Protein AF-A0A535C1T3-F1 (afdb_monomer_lite)

Secondary structure (DSSP, 8-state):
---EEEEEEEEE-TTS-EEEEEEEEEEEEETTEEEEEEEEEEEEEEEETTEEEEEEEEE-

Radius of gyration: 14.5 Å; chains: 1; bounding box: 30×23×39 Å

pLDDT: mean 95.35, std 4.82, range [68.81, 98.31]

Structure (mmCIF, N/CA/C/O backbone):
data_AF-A0A535C1T3-F1
#
_entry.id   AF-A0A535C1T3-F1
#
loop_
_atom_site.group_PDB
_atom_site.id
_atom_site.type_symbol
_atom_site.label_atom_id
_atom_site.label_alt_id
_atom_site.label_comp_id
_atom_site.label_asym_id
_atom_site.label_entity_id
_atom_site.label_seq_id
_atom_site.pdbx_PDB_ins_code
_atom_site.Cartn_x
_atom_site.Cartn_y
_atom_site.Cartn_z
_atom_site.occupancy
_atom_site.B_iso_or_equiv
_atom_site.auth_seq_id
_atom_site.auth_comp_id
_atom_site.auth_asym_id
_atom_site.auth_atom_id
_atom_site.pdbx_PDB_model_num
ATOM 1 N N . MET A 1 1 ? 5.789 -1.226 -21.063 1.00 68.81 1 MET A N 1
ATOM 2 C CA . MET A 1 1 ? 6.100 -1.022 -19.636 1.00 68.81 1 MET A CA 1
ATOM 3 C C . MET A 1 1 ? 4.950 -0.240 -19.048 1.00 68.81 1 MET A C 1
ATOM 5 O O . MET A 1 1 ? 4.465 0.664 -19.721 1.00 68.81 1 MET A O 1
ATOM 9 N N . HIS A 1 2 ? 4.456 -0.660 -17.893 1.00 86.00 2 HIS A N 1
ATOM 10 C CA . HIS A 1 2 ? 3.410 0.041 -17.167 1.00 86.00 2 HIS A CA 1
ATOM 11 C C . HIS A 1 2 ? 3.818 0.054 -15.705 1.00 86.00 2 HIS A C 1
ATOM 13 O O . HIS A 1 2 ? 4.266 -0.975 -15.196 1.00 86.00 2 HIS A O 1
ATOM 19 N N . ASP A 1 3 ? 3.691 1.218 -15.091 1.00 95.38 3 ASP A N 1
ATOM 20 C CA . ASP A 1 3 ? 3.887 1.363 -13.663 1.00 95.38 3 ASP A CA 1
ATOM 21 C C . ASP A 1 3 ? 2.607 0.906 -12.969 1.00 95.38 3 ASP A C 1
ATOM 23 O O . ASP A 1 3 ? 1.510 1.209 -13.438 1.00 95.38 3 ASP A O 1
ATOM 27 N N . ASP A 1 4 ? 2.742 0.159 -11.881 1.00 96.88 4 ASP A N 1
ATOM 28 C CA . ASP A 1 4 ? 1.616 -0.440 -11.172 1.00 96.88 4 ASP A CA 1
ATOM 29 C C . ASP A 1 4 ? 1.859 -0.454 -9.663 1.00 96.88 4 ASP A C 1
ATOM 31 O O . ASP A 1 4 ? 3.000 -0.532 -9.198 1.00 96.88 4 ASP A O 1
ATOM 35 N N . ILE A 1 5 ? 0.774 -0.404 -8.897 1.00 96.88 5 ILE A N 1
ATOM 36 C CA . ILE A 1 5 ? 0.796 -0.526 -7.444 1.00 96.88 5 ILE A CA 1
ATOM 37 C C . ILE A 1 5 ? -0.265 -1.522 -6.988 1.00 96.88 5 ILE A C 1
ATOM 39 O O . ILE A 1 5 ? -1.459 -1.370 -7.246 1.00 96.88 5 ILE A O 1
ATOM 43 N N . VAL A 1 6 ? 0.179 -2.521 -6.233 1.00 97.88 6 VAL A N 1
ATOM 44 C CA . VAL A 1 6 ? -0.680 -3.557 -5.665 1.00 97.88 6 VAL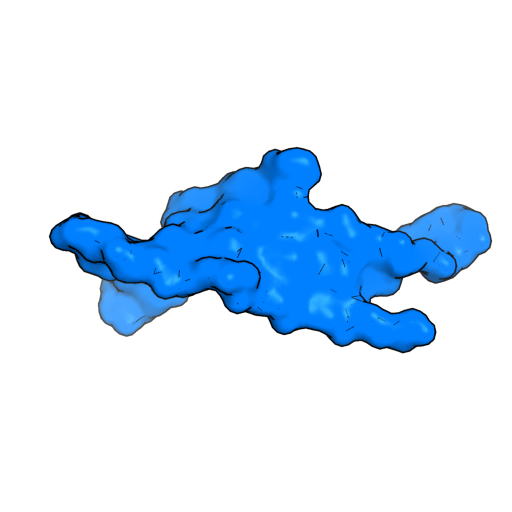 A CA 1
ATOM 45 C C . VAL A 1 6 ? -0.582 -3.503 -4.150 1.00 97.88 6 VAL A C 1
ATOM 47 O O . VAL A 1 6 ? 0.500 -3.619 -3.585 1.00 97.88 6 VAL A O 1
ATOM 50 N N . PHE A 1 7 ? -1.726 -3.362 -3.482 1.00 97.44 7 PHE A N 1
ATOM 51 C CA . PHE A 1 7 ? -1.837 -3.566 -2.039 1.00 97.44 7 PHE A CA 1
ATOM 52 C C . PHE A 1 7 ? -2.085 -5.054 -1.789 1.00 97.44 7 PHE A C 1
ATOM 54 O O . PHE A 1 7 ? -3.222 -5.522 -1.863 1.00 97.44 7 PHE A O 1
ATOM 61 N N . ASN A 1 8 ? -1.015 -5.801 -1.525 1.00 98.00 8 ASN A N 1
ATOM 62 C CA . ASN A 1 8 ? -1.059 -7.245 -1.296 1.00 98.00 8 ASN A CA 1
ATOM 63 C C . ASN A 1 8 ? -1.878 -7.584 -0.048 1.00 98.00 8 ASN A C 1
ATOM 65 O O . ASN A 1 8 ? -2.629 -8.561 -0.029 1.00 98.00 8 ASN A O 1
ATOM 69 N N . SER A 1 9 ? -1.750 -6.765 0.999 1.00 97.88 9 SER A N 1
ATOM 70 C CA . SER A 1 9 ? -2.592 -6.863 2.186 1.00 97.88 9 SER A CA 1
ATOM 71 C C . SER A 1 9 ? -2.807 -5.509 2.858 1.00 97.88 9 SER A C 1
ATOM 73 O O . SER A 1 9 ? -1.953 -4.621 2.822 1.00 97.88 9 SER A O 1
ATOM 75 N N . VAL A 1 10 ? -3.977 -5.371 3.484 1.00 97.88 10 VAL A N 1
ATOM 76 C CA . VAL A 1 10 ? -4.382 -4.212 4.284 1.00 97.88 10 VAL A CA 1
ATOM 77 C C . VAL A 1 10 ? -4.911 -4.748 5.605 1.00 97.88 10 VAL A C 1
ATOM 79 O O . VAL A 1 10 ? -6.008 -5.304 5.662 1.00 97.88 10 VAL A O 1
ATOM 82 N N . THR A 1 11 ? -4.116 -4.617 6.663 1.00 98.31 11 THR A N 1
ATOM 83 C CA . THR A 1 11 ? -4.381 -5.269 7.949 1.00 98.31 11 THR A CA 1
ATOM 84 C C . THR A 1 11 ? -4.634 -4.227 9.035 1.00 98.31 11 THR A C 1
ATOM 86 O O . THR A 1 11 ? -3.694 -3.554 9.462 1.00 98.31 11 THR A O 1
ATOM 89 N N . PRO A 1 12 ? -5.879 -4.074 9.519 1.00 97.94 12 PRO A N 1
ATOM 90 C CA . PRO A 1 12 ? -6.163 -3.250 10.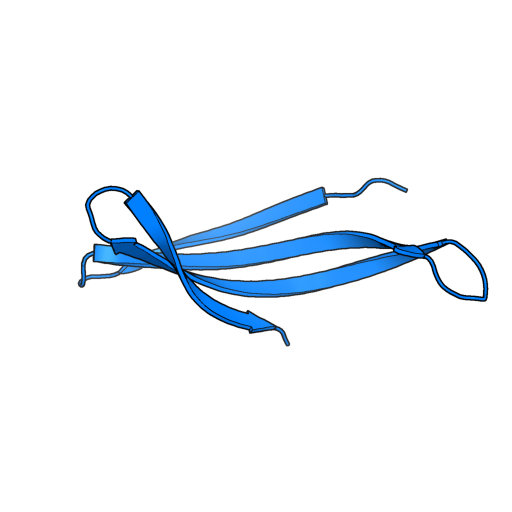687 1.00 97.94 12 PRO A CA 1
ATOM 91 C C . PRO A 1 12 ? -5.491 -3.823 11.940 1.00 97.94 12 PRO A C 1
ATOM 93 O O . PRO A 1 12 ? -5.565 -5.024 12.201 1.00 97.94 12 PRO A O 1
ATOM 96 N N . LEU A 1 13 ? -4.867 -2.959 12.734 1.00 97.31 13 LEU A N 1
ATOM 97 C CA . LEU A 1 13 ? -4.230 -3.302 14.001 1.00 97.31 13 LEU A CA 1
ATOM 98 C C . LEU A 1 13 ? -5.121 -2.884 15.179 1.00 97.31 13 LEU A C 1
ATOM 100 O O . LEU A 1 13 ? -5.948 -1.977 15.080 1.00 97.31 13 LEU A O 1
ATOM 104 N N . SER A 1 14 ? -4.932 -3.522 16.335 1.00 97.06 14 SER A N 1
ATOM 105 C CA . SER A 1 14 ? -5.739 -3.267 17.540 1.00 97.06 14 SER A CA 1
ATOM 106 C C . SER A 1 14 ? -5.576 -1.856 18.116 1.00 97.06 14 SER A C 1
ATOM 108 O O . SER A 1 14 ? -6.447 -1.387 18.844 1.00 97.06 14 SER A O 1
ATOM 110 N N . ASN A 1 15 ? -4.482 -1.171 17.783 1.00 94.19 15 ASN A N 1
ATOM 111 C CA . ASN A 1 15 ? -4.202 0.205 18.193 1.00 94.19 15 ASN A CA 1
ATOM 112 C C . ASN A 1 15 ? -4.805 1.265 17.249 1.00 94.19 15 ASN A C 1
ATOM 114 O O . ASN A 1 15 ? -4.562 2.451 17.450 1.00 94.19 15 ASN A O 1
ATOM 118 N N . GLY A 1 16 ? -5.571 0.857 16.230 1.00 94.69 16 GLY A N 1
ATOM 119 C CA . GLY A 1 16 ? -6.200 1.759 15.260 1.00 94.69 16 GLY A CA 1
ATOM 120 C C . GLY A 1 16 ? -5.323 2.124 14.058 1.00 94.69 16 GLY A C 1
ATOM 121 O O . GLY A 1 16 ? -5.813 2.777 13.137 1.00 94.69 16 GLY A O 1
ATOM 122 N N . ASN A 1 17 ? -4.063 1.680 14.027 1.00 97.62 17 ASN A N 1
ATOM 123 C CA . ASN A 1 17 ? -3.220 1.784 12.838 1.00 97.62 17 ASN A CA 1
ATOM 124 C C . ASN A 1 17 ? -3.580 0.689 11.824 1.00 97.62 17 ASN A C 1
ATOM 126 O O . ASN A 1 17 ? -4.268 -0.283 12.137 1.00 97.62 17 ASN A O 1
ATOM 130 N N . VAL A 1 18 ? -3.082 0.826 10.601 1.00 98.31 18 VAL A N 1
ATOM 131 C CA . VAL A 1 18 ? -3.221 -0.164 9.533 1.00 98.31 18 VAL A CA 1
ATOM 132 C C . VAL A 1 18 ? -1.834 -0.506 9.009 1.00 98.31 18 VAL A C 1
ATOM 134 O O . VAL A 1 18 ? -1.040 0.384 8.711 1.00 98.31 18 VAL A O 1
ATOM 137 N N . GLN A 1 19 ? -1.540 -1.794 8.898 1.00 98.00 19 GLN A N 1
ATOM 138 C CA . GLN A 1 19 ? -0.338 -2.293 8.246 1.00 98.00 19 GLN A CA 1
ATOM 139 C C . GLN A 1 19 ? -0.639 -2.585 6.772 1.00 98.00 19 GLN A C 1
ATOM 141 O O . GLN A 1 19 ? -1.655 -3.208 6.454 1.00 98.00 19 GLN A O 1
ATOM 146 N N . LEU A 1 20 ? 0.242 -2.131 5.885 1.00 98.19 20 LEU A N 1
ATOM 147 C CA . LEU A 1 20 ? 0.153 -2.309 4.441 1.00 98.19 20 LEU A CA 1
ATOM 148 C C . LEU A 1 20 ? 1.353 -3.121 3.949 1.00 98.19 20 LEU A C 1
ATOM 150 O O . LEU A 1 20 ? 2.492 -2.804 4.289 1.00 98.19 20 LEU A O 1
ATOM 154 N N . ASP A 1 21 ? 1.078 -4.127 3.127 1.00 98.12 21 ASP A N 1
ATOM 155 C CA . ASP A 1 21 ? 2.057 -4.822 2.284 1.00 98.12 21 ASP A CA 1
ATOM 156 C C . ASP A 1 21 ? 1.782 -4.410 0.837 1.00 98.12 21 ASP A C 1
ATOM 158 O O . ASP A 1 21 ? 0.657 -4.581 0.352 1.00 98.12 21 ASP A O 1
ATOM 162 N N . VAL A 1 22 ? 2.774 -3.816 0.179 1.00 98.25 22 VAL A N 1
ATOM 163 C CA . VAL A 1 22 ? 2.630 -3.181 -1.129 1.00 98.25 22 VAL A CA 1
ATOM 164 C C . VAL A 1 22 ? 3.722 -3.658 -2.078 1.00 98.25 22 VAL A C 1
ATOM 166 O O . VAL A 1 22 ? 4.906 -3.664 -1.744 1.00 98.25 22 VAL A O 1
ATOM 169 N N . THR A 1 23 ? 3.332 -3.983 -3.307 1.00 98.12 23 THR A N 1
ATOM 170 C CA . THR A 1 23 ? 4.257 -4.157 -4.427 1.00 98.12 23 THR A CA 1
ATOM 171 C C . THR A 1 23 ? 4.116 -2.979 -5.377 1.00 98.12 23 THR A C 1
ATOM 173 O O . THR A 1 23 ? 3.027 -2.710 -5.882 1.00 98.12 23 THR A O 1
ATOM 176 N N . LEU A 1 24 ? 5.223 -2.282 -5.624 1.00 97.06 24 LEU A N 1
ATOM 177 C CA . LEU A 1 24 ? 5.321 -1.197 -6.594 1.00 97.06 24 LEU A CA 1
ATOM 178 C C . LEU A 1 24 ? 6.160 -1.675 -7.776 1.00 97.06 24 LEU A C 1
ATOM 180 O O . LEU A 1 24 ? 7.320 -2.038 -7.610 1.00 97.06 24 LEU A O 1
ATOM 184 N N . THR A 1 25 ? 5.584 -1.641 -8.969 1.00 97.25 25 THR A N 1
ATOM 185 C CA . THR A 1 25 ? 6.315 -1.818 -10.223 1.00 97.25 25 THR A CA 1
ATOM 186 C C . THR A 1 25 ? 6.498 -0.441 -10.846 1.00 97.25 25 THR A C 1
ATOM 188 O O . THR A 1 25 ? 5.509 0.223 -11.143 1.00 97.25 25 THR A O 1
ATOM 191 N N . ALA A 1 26 ? 7.738 0.010 -11.020 1.00 96.19 26 ALA A N 1
ATOM 192 C CA . ALA A 1 26 ? 8.046 1.351 -11.509 1.00 96.19 26 ALA A CA 1
ATOM 193 C C . ALA A 1 26 ? 9.097 1.319 -12.621 1.00 96.19 26 ALA A C 1
ATOM 195 O O . ALA A 1 26 ? 10.089 0.594 -12.545 1.00 96.19 26 ALA A O 1
ATOM 196 N N . THR A 1 27 ? 8.885 2.118 -13.661 1.00 96.69 27 THR A N 1
ATOM 197 C CA . THR A 1 27 ? 9.865 2.354 -14.718 1.00 96.69 27 THR A CA 1
ATOM 198 C C . THR A 1 27 ? 10.861 3.408 -14.246 1.00 96.69 27 THR A C 1
ATOM 200 O O . THR A 1 27 ? 10.504 4.568 -14.051 1.00 96.69 27 THR A O 1
ATOM 203 N N . GLU A 1 28 ? 12.121 3.018 -14.093 1.00 94.62 28 GLU A N 1
ATOM 204 C CA . GLU A 1 28 ? 13.203 3.899 -13.668 1.00 94.62 28 GLU A CA 1
ATOM 205 C C . GLU A 1 28 ? 14.118 4.275 -14.822 1.00 94.62 28 GLU A C 1
ATOM 207 O O . GLU A 1 28 ? 14.504 3.436 -15.641 1.00 94.62 28 GLU A O 1
ATOM 212 N N . GLU A 1 29 ? 14.501 5.546 -14.862 1.00 94.94 29 GLU A N 1
ATOM 213 C CA . GLU A 1 29 ? 15.496 6.039 -15.800 1.00 94.94 29 GLU A CA 1
ATOM 214 C C . GLU A 1 29 ? 16.905 5.774 -15.256 1.00 94.94 29 GLU A C 1
ATOM 216 O O . GLU A 1 29 ? 17.263 6.183 -14.151 1.00 94.94 29 GLU A O 1
ATOM 221 N N . THR A 1 30 ? 17.725 5.097 -16.056 1.00 91.75 30 THR A N 1
ATOM 222 C CA . THR A 1 30 ? 19.137 4.835 -15.759 1.00 91.75 30 THR A CA 1
ATOM 223 C C . THR A 1 30 ? 20.019 5.388 -16.877 1.00 91.75 30 THR A C 1
ATOM 225 O O . THR A 1 30 ? 19.545 5.689 -17.972 1.00 91.75 30 THR A O 1
ATOM 228 N N . ALA A 1 31 ? 21.337 5.443 -16.658 1.00 94.06 31 ALA A N 1
ATOM 229 C CA . ALA A 1 31 ? 22.289 5.862 -17.694 1.00 94.06 31 ALA A CA 1
ATOM 230 C C . ALA A 1 31 ? 22.240 4.990 -18.971 1.00 94.06 31 ALA A C 1
ATOM 232 O O . ALA A 1 31 ? 22.660 5.431 -20.037 1.00 94.06 31 ALA A O 1
ATOM 233 N N . SER A 1 32 ? 21.731 3.757 -18.868 1.00 92.38 32 SER A N 1
ATOM 234 C CA . SER A 1 32 ? 21.560 2.808 -19.975 1.00 92.38 32 SER A CA 1
ATOM 235 C C . SER A 1 32 ? 20.153 2.801 -20.591 1.00 92.38 32 SER A C 1
ATOM 237 O O . SER A 1 32 ? 19.895 2.007 -21.495 1.00 92.38 32 SER A O 1
ATOM 239 N N . GLY A 1 33 ? 19.250 3.669 -20.125 1.00 93.31 33 GLY A N 1
ATOM 240 C CA . GLY A 1 33 ? 17.850 3.741 -20.550 1.00 93.31 33 GLY A CA 1
ATOM 241 C C . GLY A 1 33 ? 16.864 3.351 -19.447 1.00 93.31 33 GLY A C 1
ATOM 242 O O . GLY A 1 33 ? 17.226 3.248 -18.275 1.00 93.31 33 GLY A O 1
ATOM 243 N N . ASN A 1 34 ? 15.607 3.137 -19.833 1.00 94.94 34 ASN A N 1
ATOM 244 C CA . ASN A 1 34 ? 14.523 2.846 -18.895 1.00 94.94 34 ASN A CA 1
ATOM 245 C C . ASN A 1 34 ? 14.477 1.359 -18.531 1.00 94.94 34 ASN A C 1
ATOM 247 O O . ASN A 1 34 ? 14.461 0.500 -19.419 1.00 94.94 34 ASN A O 1
ATOM 251 N N . VAL A 1 35 ? 14.409 1.063 -17.235 1.00 95.06 35 VAL A N 1
ATOM 252 C CA . VAL A 1 35 ? 14.340 -0.295 -16.683 1.00 95.06 35 VAL A CA 1
ATOM 253 C C . VAL A 1 35 ? 13.119 -0.409 -15.782 1.00 95.06 35 VAL A C 1
ATOM 255 O O . VAL A 1 35 ? 12.830 0.490 -15.004 1.00 95.06 35 VAL A O 1
ATOM 258 N N . LEU A 1 36 ? 12.395 -1.521 -15.881 1.00 95.75 36 LEU A N 1
ATOM 259 C CA . LEU A 1 36 ? 11.295 -1.814 -14.969 1.00 95.75 36 LEU A CA 1
ATOM 260 C C . LEU A 1 36 ? 11.853 -2.420 -13.675 1.00 95.75 36 LEU A C 1
ATOM 262 O O . LEU A 1 36 ? 12.525 -3.449 -13.733 1.00 95.75 36 LEU A O 1
ATOM 266 N N . GLN A 1 37 ? 11.548 -1.802 -12.539 1.00 95.62 37 GLN A N 1
ATOM 267 C CA . GLN A 1 37 ? 11.951 -2.239 -11.205 1.00 95.62 37 GLN A CA 1
ATOM 268 C C . GLN A 1 37 ? 10.732 -2.625 -10.372 1.00 95.62 37 GLN A C 1
ATOM 270 O O . GLN A 1 37 ? 9.656 -2.045 -10.519 1.00 95.62 37 GLN A O 1
ATOM 275 N N . VAL A 1 38 ? 10.907 -3.614 -9.497 1.00 95.88 38 VAL A N 1
ATOM 276 C CA . VAL A 1 38 ? 9.872 -4.083 -8.569 1.00 95.88 38 VAL A CA 1
ATOM 277 C C . VAL A 1 38 ? 10.359 -3.858 -7.146 1.00 95.88 38 VAL A C 1
ATOM 279 O O . VAL A 1 38 ? 11.425 -4.336 -6.767 1.00 95.88 38 VAL A O 1
ATOM 282 N N . TYR A 1 39 ? 9.552 -3.150 -6.365 1.00 96.44 39 TYR A N 1
ATOM 283 C CA . TYR A 1 39 ? 9.799 -2.821 -4.971 1.00 96.44 39 TYR A CA 1
ATOM 284 C C . TYR A 1 39 ? 8.759 -3.484 -4.079 1.00 96.44 39 TYR A C 1
ATOM 286 O O . TYR A 1 39 ? 7.558 -3.416 -4.349 1.00 96.44 39 TYR A O 1
ATOM 294 N N . HIS A 1 40 ? 9.225 -4.075 -2.983 1.00 97.19 40 HIS A N 1
ATOM 295 C CA . HIS A 1 40 ? 8.374 -4.578 -1.914 1.00 97.19 40 HIS A CA 1
ATOM 296 C C . HIS A 1 40 ? 8.450 -3.610 -0.738 1.00 97.19 40 HIS A C 1
ATOM 298 O O . HIS A 1 40 ? 9.523 -3.364 -0.186 1.00 97.19 40 HIS A O 1
ATOM 304 N N . LEU A 1 41 ? 7.308 -3.019 -0.405 1.00 97.44 41 LEU A N 1
ATOM 305 C CA . LEU A 1 41 ? 7.186 -1.909 0.526 1.00 97.44 41 LEU A CA 1
ATOM 306 C C . LEU A 1 41 ? 6.229 -2.303 1.647 1.00 97.44 41 LEU A C 1
ATOM 308 O O . LEU A 1 41 ? 5.123 -2.785 1.401 1.00 97.44 41 LEU A O 1
ATOM 312 N N . TYR A 1 42 ? 6.637 -2.038 2.880 1.00 97.94 42 TYR A N 1
ATOM 313 C CA . TYR A 1 42 ? 5.822 -2.253 4.065 1.00 97.94 42 TYR A CA 1
ATOM 314 C C . TYR A 1 42 ? 5.609 -0.925 4.766 1.00 97.94 42 TYR A C 1
ATOM 316 O O . TYR A 1 42 ? 6.575 -0.235 5.094 1.00 97.94 42 TYR A O 1
ATOM 324 N N . TYR A 1 43 ? 4.350 -0.580 5.020 1.00 98.19 43 TYR A N 1
ATOM 325 C CA . TYR A 1 43 ? 3.992 0.661 5.699 1.00 98.19 43 TYR A CA 1
ATOM 326 C C . TYR A 1 43 ? 3.124 0.401 6.916 1.00 98.19 43 TYR A C 1
ATOM 328 O O . TYR A 1 43 ? 2.244 -0.460 6.902 1.00 98.19 43 TYR A O 1
ATOM 336 N N . GLN A 1 44 ? 3.308 1.222 7.943 1.00 98.06 44 GLN A N 1
ATOM 337 C CA . GLN A 1 44 ? 2.302 1.417 8.974 1.00 98.06 44 GLN A CA 1
ATOM 338 C C . GLN A 1 44 ? 1.668 2.787 8.769 1.00 98.06 44 GLN A C 1
ATOM 340 O O . GLN A 1 44 ? 2.361 3.804 8.786 1.00 98.06 44 GLN A O 1
ATOM 345 N N . VAL A 1 45 ? 0.352 2.826 8.594 1.00 98.12 45 VAL A N 1
ATOM 346 C CA . VAL A 1 45 ? -0.413 4.068 8.468 1.00 98.12 45 VAL A CA 1
ATOM 347 C C . VAL A 1 45 ? -1.316 4.271 9.679 1.00 98.12 45 VAL A C 1
ATOM 349 O O . VAL A 1 45 ? -1.827 3.316 10.260 1.00 98.12 45 VAL A O 1
ATOM 352 N N . GLY A 1 46 ? -1.522 5.521 10.073 1.00 98.00 46 GLY A N 1
ATOM 353 C CA . GLY A 1 46 ? -2.393 5.889 11.188 1.00 98.00 46 GLY A CA 1
ATOM 354 C C . GLY A 1 46 ? -2.927 7.306 11.038 1.00 98.00 46 GLY A C 1
ATOM 355 O O . GLY A 1 46 ? -2.541 8.027 10.116 1.00 98.00 46 GLY A O 1
ATOM 356 N N . GLN A 1 47 ? -3.846 7.701 11.918 1.00 96.81 47 GLN A N 1
ATOM 357 C CA . GLN A 1 47 ? -4.433 9.039 11.889 1.00 96.81 47 GLN A CA 1
ATOM 358 C C . GLN A 1 47 ? -3.684 10.005 12.808 1.00 96.81 47 GLN A C 1
ATOM 360 O O . GLN A 1 47 ? -3.590 9.786 14.013 1.00 96.81 47 GLN A O 1
ATOM 365 N N . GLU A 1 48 ? -3.244 11.131 12.254 1.00 95.50 48 GLU A N 1
ATOM 366 C CA . GLU A 1 48 ? -2.719 12.268 13.007 1.00 95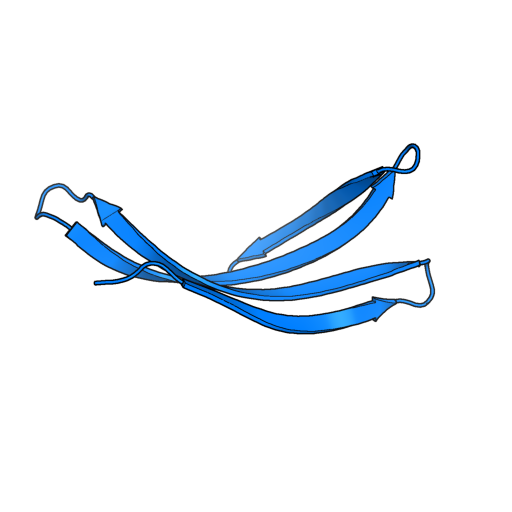.50 48 GLU A CA 1
ATOM 367 C C . GLU A 1 48 ? -3.506 13.526 12.640 1.00 95.50 48 GLU A C 1
ATOM 369 O O . GLU A 1 48 ? -3.561 13.921 11.475 1.00 95.50 48 GLU A O 1
ATOM 374 N N . GLY A 1 49 ? -4.138 14.165 13.629 1.00 93.12 49 GLY A N 1
ATOM 375 C CA . GLY A 1 49 ? -4.967 15.353 13.385 1.00 93.12 49 GLY A CA 1
ATOM 376 C C . GLY A 1 49 ? -6.176 15.086 12.476 1.00 93.12 49 GLY A C 1
ATOM 377 O O . GLY A 1 49 ? -6.595 15.977 11.745 1.00 93.12 49 GLY A O 1
ATOM 378 N N . GLY A 1 50 ? -6.707 13.856 12.486 1.00 94.00 50 GLY A N 1
ATOM 379 C CA . GLY A 1 50 ? -7.828 13.434 11.635 1.00 94.00 50 GLY A CA 1
ATOM 380 C C . GLY A 1 50 ? -7.447 13.105 10.188 1.00 94.00 50 GLY A C 1
ATOM 381 O O . GLY A 1 50 ? -8.330 12.826 9.379 1.00 94.00 50 GLY A O 1
ATOM 382 N N . VAL A 1 51 ? -6.153 13.115 9.852 1.00 97.06 51 VAL A N 1
ATOM 383 C CA . VAL A 1 51 ? -5.641 12.795 8.514 1.00 97.06 51 VAL A CA 1
ATOM 384 C C . VAL A 1 51 ? -4.809 11.520 8.573 1.00 97.06 51 VAL A C 1
ATOM 386 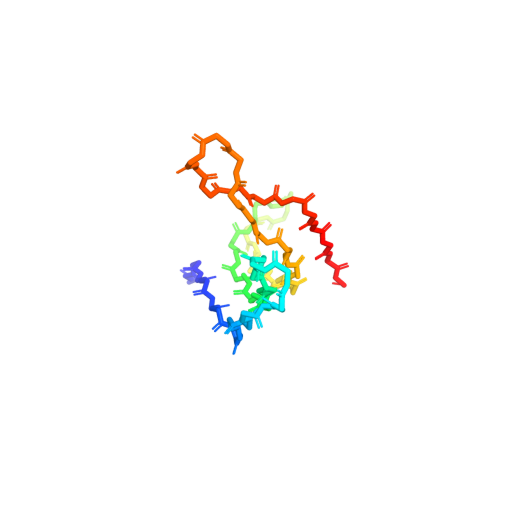O O . VAL A 1 51 ? -4.005 11.341 9.485 1.00 97.06 51 VAL A O 1
ATOM 389 N N . TRP A 1 52 ? -4.987 10.639 7.591 1.00 95.69 52 TRP A N 1
ATOM 390 C CA . TRP A 1 52 ? -4.161 9.443 7.439 1.00 95.69 52 TRP A CA 1
ATOM 391 C C . TRP A 1 52 ? -2.745 9.801 6.989 1.00 95.69 52 TRP A C 1
ATOM 393 O O . TRP A 1 52 ? -2.563 10.546 6.025 1.00 95.69 52 TRP A O 1
ATOM 403 N N . LYS A 1 53 ? -1.746 9.241 7.668 1.00 97.44 53 LYS A N 1
ATOM 404 C CA . LYS A 1 53 ? -0.326 9.410 7.358 1.00 97.44 53 LYS A CA 1
ATOM 405 C C . LYS A 1 53 ? 0.402 8.076 7.389 1.00 97.44 53 LYS A C 1
ATOM 407 O O . LYS A 1 53 ? 0.010 7.176 8.128 1.00 97.44 53 LYS A O 1
ATOM 412 N N . ILE A 1 54 ? 1.490 7.985 6.627 1.00 97.12 54 ILE A N 1
ATOM 413 C CA . ILE A 1 54 ? 2.507 6.946 6.810 1.00 97.12 54 ILE A CA 1
ATOM 414 C C . ILE A 1 54 ? 3.296 7.309 8.068 1.00 97.12 54 ILE A C 1
ATOM 416 O O . ILE A 1 54 ? 3.883 8.387 8.138 1.00 97.12 54 ILE A O 1
ATOM 420 N N . LEU A 1 55 ? 3.252 6.431 9.064 1.00 97.50 55 LEU A N 1
ATOM 421 C CA . LEU A 1 55 ? 3.938 6.588 10.346 1.00 97.50 55 LEU A CA 1
ATOM 422 C C . LEU A 1 55 ? 5.314 5.922 10.333 1.00 97.50 55 LEU A C 1
ATOM 424 O O . LEU A 1 55 ? 6.234 6.407 10.981 1.00 97.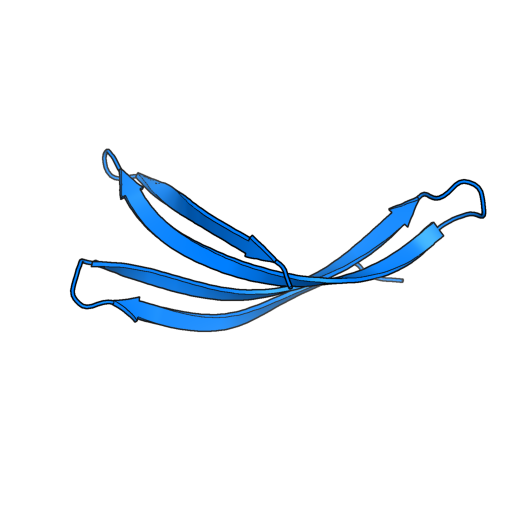50 55 LEU A O 1
ATOM 428 N N . ASP A 1 56 ? 5.431 4.812 9.607 1.00 96.88 56 ASP A N 1
ATOM 429 C CA . ASP A 1 56 ? 6.672 4.068 9.425 1.00 96.88 56 ASP A CA 1
ATOM 430 C C . ASP A 1 56 ? 6.671 3.365 8.063 1.00 96.88 56 ASP A C 1
ATOM 432 O O . ASP A 1 56 ? 5.603 3.056 7.516 1.00 96.88 56 ASP A O 1
ATOM 436 N N . GLY A 1 57 ? 7.861 3.126 7.515 1.00 95.12 57 GLY A N 1
ATOM 437 C CA . GLY A 1 57 ? 8.028 2.492 6.217 1.00 95.12 57 GLY A CA 1
ATOM 438 C C . GLY A 1 57 ? 9.390 1.833 6.051 1.00 95.12 57 GLY A C 1
ATOM 439 O O . GLY A 1 57 ? 10.417 2.419 6.388 1.00 95.12 57 GLY A O 1
ATOM 440 N N . HIS A 1 58 ? 9.401 0.635 5.475 1.00 92.38 58 HIS A N 1
ATOM 441 C CA . HIS A 1 58 ? 10.632 -0.040 5.074 1.00 92.38 58 HIS A CA 1
ATOM 442 C C . HIS A 1 58 ? 10.452 -0.810 3.764 1.00 92.38 58 HIS A C 1
ATOM 444 O O . HIS A 1 58 ? 9.336 -1.104 3.335 1.00 92.38 58 HIS A O 1
ATOM 450 N N . SER A 1 59 ? 11.580 -1.111 3.126 1.00 89.50 59 SER A N 1
ATOM 451 C CA . SER A 1 59 ? 11.673 -1.958 1.936 1.00 89.50 59 SER A CA 1
AT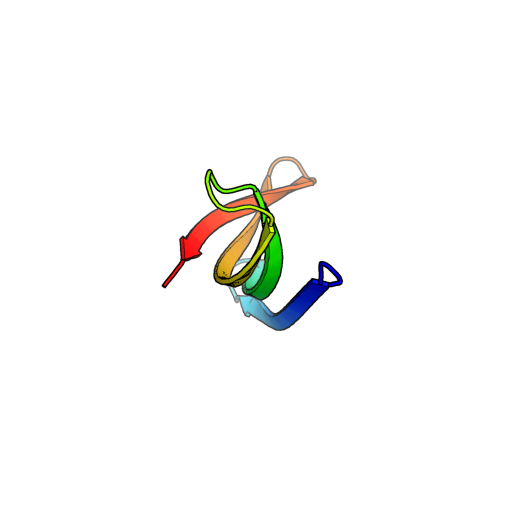OM 452 C C . SER A 1 59 ? 12.628 -3.116 2.209 1.00 89.50 59 SER A C 1
ATOM 454 O O . SER A 1 59 ? 13.454 -3.028 3.125 1.00 89.50 59 SER A O 1
ATOM 456 N N . ILE A 1 60 ? 12.477 -4.197 1.447 1.00 77.06 60 ILE A N 1
ATOM 457 C CA . ILE A 1 60 ? 13.371 -5.366 1.443 1.00 77.06 60 ILE A CA 1
ATOM 458 C C . ILE A 1 60 ? 14.159 -5.444 0.142 1.00 77.06 60 ILE A C 1
ATOM 460 O O . ILE A 1 60 ? 13.599 -5.048 -0.905 1.00 77.06 60 ILE A O 1
#

Foldseek 3Di:
DDWDKDFPDWAQDPVQKIKTWMKTWDWDQDPVGTDTDIWTKIFIWHDDPNDIDTPDIDTD

Sequence (60 aa):
MHDDIVFNSVTPLSNGNVQLDVTLTATEETASGNVLQVYHLYYQVGQEGGVWKILDGHSI